Protein AF-A0A1F9I768-F1 (afdb_monomer)

Sequence (169 aa):
MQLKDTYQEKLETQLKEWNAKIGELRSRAERVATGARVKYQEEVEALRFRYEGAQRKLQELKQAGEGVWEDLRSGIEGAWDELRQAVDNVVSRFKRDEGREEEIRLVAYRIWEEEGCPHGRDLEHWRKAEAIWEEQHREKPRATRPEKPTPKAKGKRRSSGARPKRSRS

pLDDT: mean 70.01, std 20.02, range [26.16, 94.06]

Radius of gyration: 31.63 Å; Cα contacts (8 Å, |Δi|>4): 72; chains: 1; bounding box: 49×56×113 Å

Solvent-accessible surface area (backbone atoms only — not comparable to full-atom values): 10203 Å² total; per-residue (Å²): 111,72,76,55,56,59,50,51,53,51,52,53,52,50,48,54,51,49,53,51,49,51,52,48,52,50,59,51,30,72,72,48,60,75,84,54,22,56,59,44,48,56,53,47,50,55,50,50,53,40,49,53,55,37,56,48,51,52,51,52,57,68,73,46,54,80,94,50,43,68,68,51,45,56,63,41,55,51,42,50,48,56,39,48,54,48,54,50,51,54,53,54,48,49,56,56,52,54,53,47,53,50,53,34,49,54,43,16,50,51,53,36,58,76,68,68,64,69,84,91,47,67,72,59,35,44,52,51,15,50,52,51,51,50,61,69,72,66,76,78,90,90,85,88,83,88,87,85,90,85,81,93,83,84,86,84,91,88,79,98,77,89,84,90,89,90,72,85,134

Mean predicted aligned error: 15.62 Å

Secondary structure (DSSP, 8-state):
-HHHHHHHHHHHHHHHHHHHHHHHHHHHHTTS-HHHHHHHHHHHHHHHHHHHHHHHHHHHHHHS-HHHHHHHHHHHHHHHHHHHHHHHHHHHHHHHHHHHHHHHHHHHHHHHHHTT--TT-HHHHHHHHHHHHHHHT--------------------------------

Foldseek 3Di:
DVVLVVVLVVLVVVLVVLVVLLVVLLVVLVVDDPVSSVVSVVLSVVLVVLSVVLVVLSVVSVVDDPVCNVVSVVVNVVSVVVSVVSSVVSVVVVVVVVVVVVQLVVQLVVVCVVVPNDPPCSVVSSVVSVVVSCVVPDDDPDDDDDDDDDDDDDDDDDDPDDDDDDDDD

Structure (mmCIF, N/CA/C/O backbone):
data_AF-A0A1F9I768-F1
#
_entry.id   AF-A0A1F9I768-F1
#
loop_
_atom_site.group_PDB
_atom_site.id
_atom_site.type_symbol
_atom_site.label_atom_id
_atom_site.label_alt_id
_atom_site.label_comp_id
_atom_site.label_asym_id
_atom_site.label_entity_id
_atom_site.label_seq_id
_atom_site.pdbx_PDB_ins_code
_atom_site.Cartn_x
_atom_site.Cartn_y
_atom_site.Cartn_z
_atom_site.occupancy
_atom_site.B_iso_or_equiv
_atom_site.auth_seq_id
_atom_site.auth_comp_id
_atom_site.auth_asym_id
_atom_site.auth_atom_id
_atom_site.pdbx_PDB_model_num
ATOM 1 N N . MET A 1 1 ? -12.023 1.085 27.606 1.00 60.84 1 MET A N 1
ATOM 2 C CA . MET A 1 1 ? -11.558 2.431 27.191 1.00 60.84 1 MET A CA 1
ATOM 3 C C . MET A 1 1 ? -10.148 2.377 26.582 1.00 60.84 1 MET A C 1
ATOM 5 O O . MET A 1 1 ? -10.047 1.893 25.468 1.00 60.84 1 MET A O 1
ATOM 9 N N . GLN A 1 2 ? -9.057 2.730 27.287 1.00 76.94 2 GLN A N 1
ATOM 10 C CA . GLN A 1 2 ? -7.714 2.989 26.697 1.00 76.94 2 GLN A CA 1
ATOM 11 C C . GLN A 1 2 ? -7.177 1.982 25.651 1.00 76.94 2 GLN A C 1
ATOM 13 O O . GLN A 1 2 ? -6.541 2.394 24.680 1.00 76.94 2 GLN A O 1
ATOM 18 N N . LEU A 1 3 ? -7.406 0.673 25.820 1.00 79.44 3 LEU A N 1
ATOM 19 C CA . LEU A 1 3 ? -6.939 -0.349 24.868 1.00 79.44 3 LEU A CA 1
ATOM 20 C C . LEU A 1 3 ? -7.605 -0.219 23.482 1.00 79.44 3 LEU A C 1
ATOM 22 O O . LEU A 1 3 ? -7.010 -0.576 22.467 1.00 79.44 3 LEU A O 1
ATOM 26 N N . LYS A 1 4 ? -8.834 0.309 23.445 1.00 81.12 4 LYS A N 1
ATOM 27 C CA . LYS A 1 4 ? -9.585 0.587 22.222 1.00 81.12 4 LYS A CA 1
ATOM 28 C C . LYS A 1 4 ? -9.054 1.842 21.527 1.00 81.12 4 LYS A C 1
ATOM 30 O O . LYS A 1 4 ? -8.715 1.782 20.348 1.00 81.12 4 LYS A O 1
ATOM 35 N N . ASP A 1 5 ? -8.933 2.948 22.256 1.00 83.88 5 ASP A N 1
ATOM 36 C CA . ASP A 1 5 ? -8.471 4.228 21.706 1.00 83.88 5 ASP A CA 1
ATOM 37 C C . ASP A 1 5 ? -7.050 4.116 21.126 1.00 83.88 5 ASP A C 1
ATOM 39 O O . ASP A 1 5 ? -6.827 4.431 19.959 1.00 83.88 5 ASP A O 1
ATOM 43 N N . THR A 1 6 ? -6.113 3.526 21.879 1.00 86.81 6 THR A N 1
ATOM 44 C CA . THR A 1 6 ? -4.722 3.316 21.421 1.00 86.81 6 THR A CA 1
ATOM 45 C C . THR A 1 6 ? -4.617 2.438 20.169 1.00 86.81 6 THR A C 1
ATOM 47 O O . THR A 1 6 ? -3.750 2.654 19.317 1.00 86.81 6 THR A O 1
ATOM 50 N N . TYR A 1 7 ? -5.507 1.455 20.018 1.00 85.69 7 TYR A N 1
ATOM 51 C CA . TYR A 1 7 ? -5.581 0.636 18.812 1.00 85.69 7 TYR A CA 1
ATOM 52 C C . TYR A 1 7 ? -6.153 1.433 17.629 1.00 85.69 7 TYR A C 1
ATOM 54 O O . TYR A 1 7 ? -5.593 1.376 16.535 1.00 85.69 7 TYR A O 1
ATOM 62 N N . GLN A 1 8 ? -7.194 2.248 17.840 1.00 86.88 8 GLN A N 1
ATOM 63 C CA . GLN A 1 8 ? -7.743 3.137 16.807 1.00 86.88 8 GLN A CA 1
ATOM 64 C C . GLN A 1 8 ? -6.716 4.155 16.297 1.00 86.88 8 GLN A C 1
ATOM 66 O O . GLN A 1 8 ? -6.526 4.254 15.085 1.00 86.88 8 GLN A O 1
ATOM 71 N N . GLU A 1 9 ? -6.005 4.846 17.192 1.00 89.69 9 GLU A N 1
ATOM 72 C CA . GLU A 1 9 ? -4.963 5.814 16.819 1.00 89.69 9 GLU A CA 1
ATOM 73 C C . GLU A 1 9 ? -3.850 5.168 15.981 1.00 89.69 9 GLU A C 1
ATOM 75 O O . GLU A 1 9 ? -3.371 5.748 14.999 1.00 89.69 9 GLU A O 1
ATOM 80 N N . LYS A 1 10 ? -3.466 3.930 16.321 1.00 89.25 10 LYS A N 1
ATOM 81 C CA . LYS A 1 10 ? -2.483 3.156 15.556 1.00 89.25 10 LYS A CA 1
ATOM 82 C C . LYS A 1 10 ? -2.986 2.835 14.146 1.00 89.25 10 LYS A C 1
ATOM 84 O O . LYS A 1 10 ? -2.236 3.025 13.187 1.00 89.25 10 LYS A O 1
ATOM 89 N N . LEU A 1 11 ? -4.235 2.386 14.005 1.00 87.69 11 LEU A N 1
ATOM 90 C CA . LEU A 1 11 ? -4.836 2.104 12.697 1.00 87.69 11 LEU A CA 1
ATOM 91 C C . LEU A 1 11 ? -4.991 3.379 11.850 1.00 87.69 11 LEU A C 1
ATOM 93 O O . LEU A 1 11 ? -4.698 3.348 10.657 1.00 87.69 11 LEU A O 1
ATOM 97 N N . GLU A 1 12 ? -5.381 4.508 12.451 1.00 88.88 12 GLU A N 1
ATOM 98 C CA . GLU A 1 12 ? -5.443 5.815 11.774 1.00 88.88 12 GLU A CA 1
ATOM 99 C C . GLU A 1 12 ? -4.079 6.287 11.285 1.00 88.88 12 GLU A C 1
ATOM 101 O O . GLU A 1 12 ? -3.957 6.813 10.177 1.00 88.88 12 GLU A O 1
ATOM 106 N N . THR A 1 13 ? -3.043 6.089 12.098 1.00 94.06 13 THR A N 1
ATOM 107 C CA . THR A 1 13 ? -1.667 6.442 11.740 1.00 94.06 13 THR A CA 1
ATOM 108 C C . THR A 1 13 ? -1.172 5.586 10.572 1.00 94.06 13 THR A C 1
ATOM 110 O O . THR A 1 13 ? -0.612 6.122 9.617 1.00 94.06 13 THR A O 1
ATOM 113 N N . GLN A 1 14 ? -1.452 4.277 10.585 1.00 88.00 14 GLN A N 1
ATOM 114 C CA . GLN A 1 14 ? -1.121 3.382 9.471 1.00 88.00 14 GLN A CA 1
ATOM 115 C C . GLN A 1 14 ? -1.899 3.713 8.193 1.00 88.00 14 GLN A C 1
ATOM 117 O O . GLN A 1 14 ? -1.306 3.731 7.119 1.00 88.00 14 GLN A O 1
ATOM 122 N N . LEU A 1 15 ? -3.189 4.054 8.291 1.00 88.56 15 LEU A N 1
ATOM 123 C CA . LEU A 1 15 ? -3.967 4.525 7.142 1.00 88.56 15 LEU A CA 1
ATOM 124 C C . LEU A 1 15 ? -3.363 5.808 6.547 1.00 88.56 15 LEU A C 1
ATOM 126 O O . LEU A 1 15 ? -3.168 5.877 5.336 1.00 88.56 15 LEU A O 1
ATOM 130 N N . LYS A 1 16 ? -2.981 6.795 7.370 1.00 90.25 16 LYS A N 1
ATOM 131 C CA . LYS A 1 16 ? -2.294 8.010 6.887 1.00 90.25 16 LYS A CA 1
ATOM 132 C C . LYS A 1 16 ? -0.985 7.682 6.157 1.00 90.25 16 LYS A C 1
ATOM 134 O O . LYS A 1 16 ? -0.739 8.237 5.086 1.00 90.25 16 LYS A O 1
ATOM 139 N N . GLU A 1 17 ? -0.180 6.761 6.689 1.00 89.88 17 GLU A N 1
ATOM 140 C CA . GLU A 1 17 ? 1.058 6.301 6.044 1.00 89.88 17 GLU A CA 1
ATOM 141 C C . GLU A 1 17 ? 0.786 5.587 4.708 1.00 89.88 17 GLU A C 1
ATOM 143 O O . GLU A 1 17 ? 1.453 5.855 3.707 1.00 89.88 17 GLU A O 1
ATOM 148 N N . TRP A 1 18 ? -0.215 4.705 4.654 1.00 89.44 18 TRP A N 1
ATOM 149 C CA . TRP A 1 18 ? -0.587 3.999 3.427 1.00 89.44 18 TRP A CA 1
ATOM 150 C C . TRP A 1 18 ? -1.182 4.928 2.372 1.00 89.44 18 TRP A C 1
ATOM 152 O O . TRP A 1 18 ? -0.831 4.793 1.205 1.00 89.44 18 TRP A O 1
ATOM 162 N N . ASN A 1 19 ? -1.984 5.924 2.752 1.00 88.12 19 ASN A N 1
ATOM 163 C CA . ASN A 1 19 ? -2.457 6.956 1.830 1.00 88.12 19 ASN 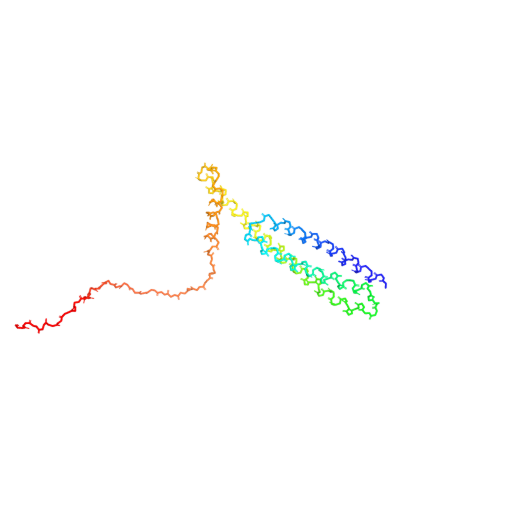A CA 1
ATOM 164 C C . ASN A 1 19 ? -1.284 7.751 1.220 1.00 88.12 19 ASN A C 1
ATOM 166 O O . ASN A 1 19 ? -1.260 7.987 0.012 1.00 88.12 19 ASN A O 1
ATOM 170 N N . ALA A 1 20 ? -0.266 8.094 2.021 1.00 92.94 20 ALA A N 1
ATOM 171 C CA . ALA A 1 20 ? 0.953 8.728 1.516 1.00 92.94 20 ALA A CA 1
ATOM 172 C C . ALA A 1 20 ? 1.729 7.811 0.548 1.00 92.94 20 ALA A C 1
ATOM 174 O O . ALA A 1 20 ? 2.128 8.259 -0.526 1.00 92.94 20 ALA A O 1
ATOM 175 N N . LYS A 1 21 ? 1.873 6.516 0.867 1.00 87.25 21 LYS A N 1
ATOM 176 C CA . LYS A 1 21 ? 2.504 5.515 -0.017 1.00 87.25 21 LYS A CA 1
ATOM 177 C C . LYS A 1 21 ? 1.727 5.293 -1.319 1.00 87.25 21 LYS A C 1
ATOM 179 O O . LYS A 1 21 ? 2.343 5.189 -2.372 1.00 87.25 21 LYS A O 1
ATOM 184 N N . ILE A 1 22 ? 0.394 5.273 -1.282 1.00 88.38 22 ILE A N 1
ATOM 185 C CA . ILE A 1 22 ? -0.459 5.193 -2.481 1.00 88.38 22 ILE A CA 1
ATOM 186 C C . ILE A 1 22 ? -0.282 6.454 -3.345 1.00 88.38 22 ILE A C 1
ATOM 188 O O . ILE A 1 22 ? -0.174 6.349 -4.566 1.00 88.38 22 ILE A O 1
ATOM 192 N N . GLY A 1 23 ? -0.176 7.637 -2.728 1.00 87.69 23 GLY A N 1
ATOM 193 C CA . GLY A 1 23 ? 0.152 8.888 -3.419 1.00 87.69 23 GLY A CA 1
ATOM 194 C C . GLY A 1 23 ? 1.548 8.888 -4.055 1.00 87.69 23 GLY A C 1
ATOM 195 O O . GLY A 1 23 ? 1.707 9.348 -5.189 1.00 87.69 23 GLY A O 1
ATOM 196 N N . GLU A 1 24 ? 2.550 8.325 -3.375 1.00 87.19 24 GLU A N 1
ATOM 197 C CA . GLU A 1 24 ? 3.892 8.135 -3.936 1.00 87.19 24 GLU A CA 1
ATOM 198 C C . GLU A 1 24 ? 3.864 7.160 -5.123 1.00 87.19 24 GLU A C 1
ATOM 200 O O . GLU A 1 24 ? 4.343 7.508 -6.200 1.00 87.19 24 GLU A O 1
ATOM 205 N N . LEU A 1 25 ? 3.255 5.979 -4.962 1.00 86.62 25 LEU A N 1
ATOM 206 C CA . LEU A 1 25 ? 3.112 4.975 -6.022 1.00 86.62 25 LEU A CA 1
ATOM 207 C C . LEU A 1 25 ? 2.411 5.552 -7.253 1.00 86.62 25 LEU A C 1
ATOM 209 O O . LEU A 1 25 ? 2.891 5.356 -8.366 1.00 86.62 25 LEU A O 1
ATOM 213 N N . ARG A 1 26 ? 1.338 6.330 -7.062 1.00 84.69 26 ARG A N 1
ATOM 214 C CA . ARG A 1 26 ? 0.682 7.076 -8.142 1.00 84.69 26 ARG A CA 1
ATOM 215 C C . ARG A 1 26 ? 1.661 8.021 -8.840 1.00 84.69 26 ARG A C 1
ATOM 217 O O . ARG A 1 26 ? 1.776 7.977 -10.057 1.00 84.69 26 ARG A O 1
ATOM 224 N N . SER A 1 27 ? 2.393 8.831 -8.078 1.00 87.75 27 SER A N 1
ATOM 225 C CA . SER A 1 27 ? 3.350 9.805 -8.623 1.00 87.75 27 SER A CA 1
ATOM 226 C C . SER A 1 27 ? 4.495 9.132 -9.391 1.00 87.75 27 SER A C 1
ATOM 228 O O . SER A 1 27 ? 4.938 9.643 -10.418 1.00 87.75 27 SER A O 1
ATOM 230 N N . ARG A 1 28 ? 4.966 7.965 -8.930 1.00 80.25 28 ARG A N 1
ATOM 231 C CA . ARG A 1 28 ? 5.961 7.149 -9.643 1.00 80.25 28 ARG A CA 1
ATOM 232 C C . ARG A 1 28 ? 5.365 6.493 -10.895 1.00 80.25 28 ARG A C 1
ATOM 234 O O . ARG A 1 28 ? 6.016 6.495 -11.936 1.00 80.25 28 ARG A O 1
ATOM 241 N N . ALA A 1 29 ? 4.118 6.023 -10.841 1.00 81.75 29 ALA A N 1
ATOM 242 C CA . ALA A 1 29 ? 3.395 5.468 -11.987 1.00 81.75 29 ALA A CA 1
ATOM 243 C C . ALA A 1 29 ? 3.185 6.483 -13.129 1.00 81.75 29 ALA A C 1
ATOM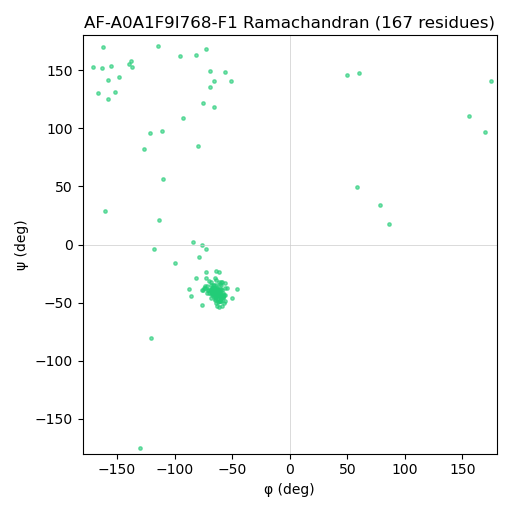 245 O O . ALA A 1 29 ? 3.048 6.090 -14.284 1.00 81.75 29 ALA A O 1
ATOM 246 N N . GLU A 1 30 ? 3.202 7.789 -12.849 1.00 76.88 30 GLU A N 1
ATOM 247 C CA . GLU A 1 30 ? 3.172 8.827 -13.891 1.00 76.88 30 GLU A CA 1
ATOM 248 C C . GLU A 1 30 ? 4.532 9.075 -14.567 1.00 76.88 30 GLU A C 1
ATOM 250 O O . GLU A 1 30 ? 4.575 9.749 -15.596 1.00 76.88 30 GLU A O 1
ATOM 255 N N . ARG A 1 31 ? 5.627 8.524 -14.023 1.00 74.19 31 ARG A N 1
ATOM 256 C CA . ARG A 1 31 ? 6.999 8.672 -14.545 1.00 74.19 31 ARG A CA 1
ATOM 257 C C . ARG A 1 31 ? 7.485 7.478 -15.374 1.00 74.19 31 ARG A C 1
ATOM 259 O O . ARG A 1 31 ? 8.472 7.630 -16.086 1.00 74.19 31 ARG A O 1
ATOM 266 N N . VAL A 1 32 ? 6.816 6.326 -15.293 1.00 73.62 32 VAL A N 1
ATOM 267 C CA . VAL A 1 32 ? 7.125 5.137 -16.113 1.00 73.62 32 VAL A CA 1
ATOM 268 C C . VAL A 1 32 ? 6.507 5.237 -17.511 1.00 73.62 32 VAL A C 1
ATOM 270 O O . VAL A 1 32 ? 5.589 6.027 -17.755 1.00 73.62 32 VAL A O 1
ATOM 273 N N . ALA A 1 33 ? 6.989 4.411 -18.443 1.00 63.44 33 ALA A N 1
ATOM 274 C CA . ALA A 1 33 ? 6.502 4.384 -19.822 1.00 63.44 33 ALA A CA 1
ATOM 275 C C . ALA A 1 33 ? 4.978 4.143 -19.912 1.00 63.44 33 ALA A C 1
ATOM 277 O O . ALA A 1 33 ? 4.384 3.422 -19.107 1.00 63.44 33 ALA A O 1
ATOM 278 N N . THR A 1 34 ? 4.325 4.707 -20.935 1.00 64.56 34 THR A N 1
ATOM 279 C CA . THR A 1 34 ? 2.852 4.735 -21.069 1.00 64.56 34 THR A CA 1
ATOM 280 C C . THR A 1 34 ? 2.177 3.360 -21.024 1.00 64.56 34 THR A C 1
ATOM 282 O O . THR A 1 34 ? 1.082 3.249 -20.477 1.00 64.56 34 THR A O 1
ATOM 285 N N . GLY A 1 35 ? 2.824 2.304 -21.532 1.00 64.31 35 GLY A N 1
ATOM 286 C CA . GLY A 1 35 ? 2.310 0.928 -21.458 1.00 64.31 35 GLY A CA 1
ATOM 287 C C . GLY A 1 35 ? 2.377 0.288 -20.061 1.00 64.31 35 GLY A C 1
ATOM 288 O O . GLY A 1 35 ? 1.599 -0.620 -19.766 1.00 64.31 35 GLY A O 1
ATOM 289 N N . ALA A 1 36 ? 3.275 0.763 -19.194 1.00 71.38 36 ALA A N 1
ATOM 290 C CA . ALA A 1 36 ? 3.356 0.363 -17.789 1.00 71.38 36 ALA A CA 1
ATOM 291 C C . ALA A 1 36 ? 2.436 1.227 -16.908 1.00 71.38 36 ALA A C 1
ATOM 293 O O . ALA A 1 36 ? 1.757 0.700 -16.027 1.00 71.38 36 ALA A O 1
ATOM 294 N N . ARG A 1 37 ? 2.342 2.535 -17.201 1.00 73.88 37 ARG A N 1
ATOM 295 C CA . ARG A 1 37 ? 1.511 3.513 -16.475 1.00 73.88 37 ARG A CA 1
ATOM 296 C C . ARG A 1 37 ? 0.068 3.049 -16.281 1.00 73.88 37 ARG A C 1
ATOM 298 O O . ARG A 1 37 ? -0.417 3.124 -15.159 1.00 73.88 37 ARG A O 1
ATOM 305 N N . VAL A 1 38 ? -0.585 2.522 -17.323 1.00 81.81 38 VAL A N 1
ATOM 306 C CA . VAL A 1 38 ? -1.979 2.036 -17.234 1.00 81.81 38 VAL A CA 1
ATOM 307 C C . VAL A 1 38 ? -2.120 0.923 -16.188 1.00 81.81 38 VAL A C 1
ATOM 309 O O . VAL A 1 38 ? -2.952 1.032 -15.294 1.00 81.81 38 VAL A O 1
ATOM 312 N N . LYS A 1 39 ? -1.240 -0.087 -16.219 1.00 80.62 39 LYS A N 1
ATOM 313 C CA . LYS A 1 39 ? -1.268 -1.211 -15.265 1.00 80.62 39 LYS A CA 1
ATOM 314 C C . LYS A 1 39 ? -1.060 -0.745 -13.824 1.00 80.62 39 LYS A C 1
ATOM 316 O O . LYS A 1 39 ? -1.717 -1.230 -12.909 1.00 80.62 39 LYS A O 1
ATOM 321 N N . TYR A 1 40 ? -0.150 0.207 -13.613 1.00 82.94 40 TYR A N 1
ATOM 322 C CA . TYR A 1 40 ? 0.075 0.773 -12.284 1.00 82.94 40 TYR A CA 1
ATOM 323 C C . TYR A 1 40 ? -1.060 1.692 -11.825 1.00 82.94 40 TYR A C 1
ATOM 325 O O . TYR A 1 40 ? -1.304 1.766 -10.624 1.00 82.94 40 TYR A O 1
ATOM 333 N N . GLN A 1 41 ? -1.776 2.358 -12.735 1.00 83.56 41 GLN A N 1
ATOM 334 C CA . GLN A 1 41 ? -2.990 3.105 -12.397 1.00 83.56 41 GLN A CA 1
ATOM 335 C C . GLN A 1 41 ? -4.093 2.161 -11.898 1.00 83.56 41 GLN A C 1
ATOM 337 O O . GLN A 1 41 ? -4.626 2.405 -10.819 1.00 83.56 41 GLN A O 1
ATOM 342 N N . GLU A 1 42 ? -4.345 1.045 -12.591 1.00 88.25 42 GLU A N 1
ATOM 343 C CA 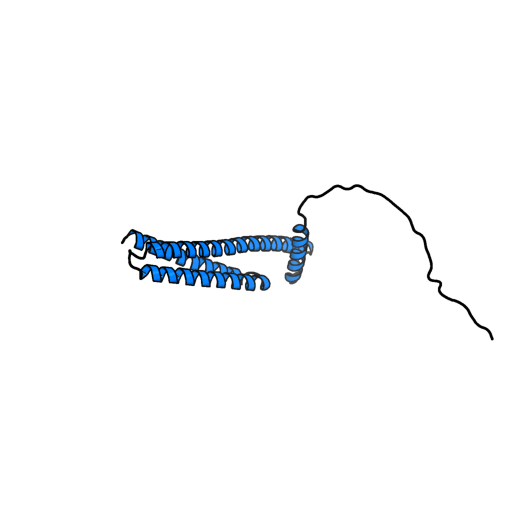. GLU A 1 42 ? -5.309 0.018 -12.157 1.00 88.25 42 GLU A CA 1
ATOM 344 C C . GLU A 1 42 ? -4.965 -0.548 -10.763 1.00 88.25 42 GLU A C 1
ATOM 346 O O . GLU A 1 42 ? -5.824 -0.613 -9.881 1.00 88.25 42 GLU A O 1
ATOM 351 N N . GLU A 1 43 ? -3.693 -0.893 -10.521 1.00 88.50 43 GLU A N 1
ATOM 352 C CA . GLU A 1 43 ? -3.231 -1.384 -9.212 1.00 88.50 43 GLU A CA 1
ATOM 353 C C . GLU A 1 43 ? -3.372 -0.302 -8.116 1.00 88.50 43 GLU A C 1
ATOM 355 O O . GLU A 1 43 ? -3.797 -0.600 -7.000 1.00 88.50 43 GLU A O 1
ATOM 360 N N . VAL A 1 44 ? -3.075 0.970 -8.417 1.00 89.75 44 VAL A N 1
ATOM 361 C CA . VAL A 1 44 ? -3.240 2.108 -7.487 1.00 89.75 44 VAL A CA 1
ATOM 362 C C . VAL A 1 44 ? -4.714 2.378 -7.161 1.00 89.75 44 VAL A C 1
ATOM 364 O O . VAL A 1 44 ? -5.035 2.687 -6.011 1.00 89.75 44 VAL A O 1
ATOM 367 N N . GLU A 1 45 ? -5.628 2.232 -8.121 1.00 90.12 45 GLU A N 1
ATOM 368 C CA . GLU A 1 45 ? -7.070 2.332 -7.869 1.00 90.12 45 GLU A CA 1
ATOM 369 C C . GLU A 1 45 ? -7.581 1.158 -7.021 1.00 90.12 45 GLU A C 1
ATOM 371 O O . GLU A 1 45 ? -8.340 1.372 -6.072 1.00 90.12 45 GLU A O 1
ATOM 376 N N . ALA A 1 46 ? -7.084 -0.062 -7.255 1.00 90.12 46 ALA A N 1
ATOM 377 C CA . ALA A 1 46 ? -7.375 -1.216 -6.405 1.00 90.12 46 ALA A CA 1
ATOM 378 C C . ALA A 1 46 ? -6.863 -1.028 -4.960 1.00 90.12 46 ALA A C 1
ATOM 380 O O . ALA A 1 46 ? -7.567 -1.377 -4.006 1.00 90.12 46 ALA A O 1
ATOM 381 N N . LEU A 1 47 ? -5.678 -0.427 -4.772 1.00 90.81 47 LEU A N 1
ATOM 382 C CA . LEU A 1 47 ? -5.179 -0.025 -3.450 1.00 90.81 47 LEU A CA 1
ATOM 383 C C . LEU A 1 47 ? -6.088 1.016 -2.790 1.00 90.81 47 LEU A C 1
ATOM 385 O O . LEU A 1 47 ? -6.399 0.889 -1.605 1.00 90.81 47 LEU A O 1
ATOM 389 N N . ARG A 1 48 ? -6.540 2.023 -3.547 1.00 89.94 48 ARG A N 1
ATOM 390 C CA . ARG A 1 48 ? -7.437 3.075 -3.049 1.00 89.94 48 ARG A CA 1
ATOM 391 C C . ARG A 1 48 ? -8.777 2.500 -2.580 1.00 89.94 48 ARG A C 1
ATOM 393 O O . ARG A 1 48 ? -9.228 2.847 -1.492 1.00 89.94 48 ARG A O 1
ATOM 400 N N . PHE A 1 49 ? -9.357 1.564 -3.330 1.00 90.12 49 PHE A N 1
ATOM 401 C CA . PHE A 1 49 ? -10.597 0.888 -2.940 1.00 90.12 49 PHE A CA 1
ATOM 402 C C . PHE A 1 49 ? -10.440 0.081 -1.637 1.00 90.12 49 PHE A C 1
ATOM 404 O O . PHE A 1 49 ? -11.283 0.170 -0.742 1.00 90.12 49 PHE A O 1
ATOM 411 N N . ARG A 1 50 ? -9.330 -0.659 -1.479 1.00 87.19 50 ARG A N 1
ATOM 412 C CA . ARG A 1 50 ? -9.024 -1.383 -0.227 1.00 87.19 50 ARG A CA 1
ATOM 413 C C . ARG A 1 50 ? -8.788 -0.429 0.946 1.00 87.19 50 ARG A C 1
ATOM 415 O O . ARG A 1 50 ? -9.259 -0.699 2.048 1.00 87.19 50 ARG A O 1
ATOM 422 N N . TYR A 1 51 ? -8.126 0.704 0.706 1.00 89.19 51 TYR A N 1
ATOM 423 C CA . TYR A 1 51 ? -7.960 1.777 1.687 1.00 89.19 51 TYR A CA 1
ATOM 424 C C . TYR A 1 51 ? -9.311 2.350 2.152 1.00 89.19 51 TYR A C 1
ATOM 426 O O . TYR A 1 51 ? -9.532 2.494 3.353 1.00 89.19 51 TYR A O 1
ATOM 434 N N . GLU A 1 52 ? -10.242 2.624 1.235 1.00 90.62 52 GLU A N 1
ATOM 435 C CA . GLU A 1 52 ? -11.581 3.130 1.574 1.00 90.62 52 GLU A CA 1
ATOM 436 C C . GLU A 1 52 ? -12.408 2.090 2.352 1.00 90.62 52 GLU A C 1
ATOM 438 O O . GLU A 1 52 ? -13.066 2.437 3.336 1.00 90.62 52 GLU A O 1
ATOM 443 N N . GLY A 1 53 ? -12.308 0.806 1.986 1.00 88.62 53 GLY A N 1
ATOM 444 C CA . GLY A 1 53 ? -12.906 -0.303 2.736 1.00 88.62 53 GLY A CA 1
ATOM 445 C C . GLY A 1 53 ? -12.359 -0.430 4.163 1.00 88.62 53 GLY A C 1
ATOM 446 O O . GLY A 1 53 ? -13.134 -0.569 5.112 1.00 88.62 53 GLY A O 1
ATOM 447 N N . ALA A 1 54 ? -11.040 -0.310 4.336 1.00 88.38 54 ALA A N 1
ATOM 448 C CA . ALA A 1 54 ? -10.402 -0.271 5.649 1.00 88.38 54 ALA A CA 1
ATOM 449 C C . ALA A 1 54 ? -10.885 0.947 6.462 1.00 88.38 54 ALA A C 1
ATOM 451 O O . ALA A 1 54 ? -11.435 0.790 7.553 1.00 88.38 54 ALA A O 1
ATOM 452 N N . GLN A 1 55 ? -10.790 2.160 5.905 1.00 88.00 55 GLN A N 1
ATOM 453 C CA . GLN A 1 55 ? -11.224 3.398 6.565 1.00 88.00 55 GLN A CA 1
ATOM 454 C C . GLN A 1 55 ? -12.692 3.339 7.028 1.00 88.00 55 GLN A C 1
ATOM 456 O O . GLN A 1 55 ? -13.012 3.827 8.114 1.00 88.00 55 GLN A O 1
ATOM 461 N N . ARG A 1 56 ? -13.577 2.700 6.250 1.00 90.50 56 ARG A N 1
ATOM 462 C CA . ARG A 1 56 ? -14.973 2.464 6.640 1.00 90.50 56 ARG A CA 1
ATOM 463 C C . ARG A 1 56 ? -15.085 1.577 7.884 1.00 90.50 56 ARG A C 1
ATOM 465 O O . ARG A 1 56 ? -15.730 1.993 8.845 1.00 90.50 56 ARG A O 1
ATOM 472 N N . LYS A 1 57 ? -14.403 0.424 7.930 1.00 87.38 57 LYS A N 1
ATOM 473 C CA . LYS A 1 57 ? -14.438 -0.446 9.123 1.00 87.38 57 LYS A CA 1
ATOM 474 C C . LYS A 1 57 ? -13.883 0.245 10.374 1.00 87.38 57 LYS A C 1
ATOM 476 O O . LYS A 1 57 ? -14.378 0.008 11.473 1.00 87.38 57 LYS A O 1
ATOM 481 N N . LEU A 1 58 ? -12.908 1.146 10.230 1.00 86.75 58 LEU A N 1
ATOM 482 C CA . LEU A 1 58 ? -12.435 1.974 11.346 1.00 86.75 58 LEU A CA 1
ATOM 483 C C . LEU A 1 58 ? -13.509 2.953 11.854 1.00 86.75 58 LEU A C 1
ATOM 485 O O . LEU A 1 58 ? -13.619 3.158 13.062 1.00 86.75 58 LEU A O 1
ATOM 489 N N . GLN A 1 59 ? -14.311 3.555 10.969 1.00 88.00 59 GLN A N 1
ATOM 490 C CA . GLN A 1 59 ? -15.447 4.384 11.394 1.00 88.00 59 GLN A CA 1
ATOM 491 C C . GLN A 1 59 ? -16.503 3.553 12.132 1.00 88.00 59 GLN A C 1
ATOM 493 O O . GLN A 1 59 ? -16.996 3.991 13.171 1.00 88.00 59 GLN A O 1
ATOM 498 N N . GLU A 1 60 ? -16.791 2.339 11.658 1.00 87.12 60 GLU A N 1
ATOM 499 C CA . GLU A 1 60 ? -17.680 1.398 12.351 1.00 87.12 60 GLU A CA 1
ATOM 500 C C . GLU A 1 60 ? -17.120 1.036 13.744 1.00 87.12 60 GLU A C 1
ATOM 502 O O . GLU A 1 60 ? -17.854 1.070 14.728 1.00 87.12 60 GLU A O 1
ATOM 507 N N . LEU A 1 61 ? -15.801 0.841 13.880 1.00 85.06 61 LEU A N 1
ATOM 508 C CA . LEU A 1 61 ? -15.125 0.601 15.166 1.00 85.06 61 LEU A CA 1
ATOM 509 C C . LEU A 1 61 ? -15.214 1.790 16.138 1.00 85.06 61 LEU A C 1
ATOM 511 O O . LEU A 1 61 ? -15.282 1.606 17.359 1.00 85.06 61 LEU A O 1
ATOM 515 N N . LYS A 1 62 ? -15.191 3.020 15.613 1.00 83.50 62 LYS A N 1
ATOM 516 C CA . LYS A 1 62 ? -15.387 4.245 16.403 1.00 83.50 62 LYS A CA 1
ATOM 517 C C . LYS A 1 62 ? -16.810 4.352 16.942 1.00 83.50 62 LYS A C 1
ATOM 519 O O . LYS A 1 62 ? -16.970 4.744 18.093 1.00 83.50 62 LYS A O 1
ATOM 524 N N . GLN A 1 63 ? -17.808 3.943 16.162 1.00 85.88 63 GLN A N 1
ATOM 525 C CA . GLN A 1 63 ? -19.221 3.973 16.557 1.00 85.88 63 GLN A CA 1
ATOM 526 C C . GLN A 1 63 ? -19.642 2.773 17.428 1.00 85.88 63 GLN A C 1
ATOM 528 O O . GLN A 1 63 ? -20.531 2.908 18.264 1.00 85.88 63 GLN A O 1
ATOM 533 N N . ALA A 1 64 ? -18.999 1.612 17.273 1.00 84.44 64 ALA A N 1
ATOM 534 C CA . ALA A 1 64 ? -19.286 0.406 18.049 1.00 84.44 64 ALA A CA 1
ATOM 535 C C . ALA A 1 64 ? -18.953 0.561 19.548 1.00 84.44 64 ALA A C 1
ATOM 537 O O . ALA A 1 64 ? -17.917 1.119 19.912 1.00 84.44 64 ALA A O 1
ATOM 538 N N . GLY A 1 65 ? -19.788 0.012 20.436 1.00 77.44 65 GLY A N 1
ATOM 539 C CA . GLY A 1 65 ? -19.491 -0.079 21.874 1.00 77.44 65 GLY A CA 1
ATOM 540 C C . GLY A 1 65 ? -18.420 -1.132 22.202 1.00 77.44 65 GLY A C 1
ATOM 541 O O . GLY A 1 65 ? -18.089 -1.964 21.359 1.00 77.44 65 GLY A O 1
ATOM 542 N N . GLU A 1 66 ? -17.896 -1.140 23.436 1.00 74.94 66 GLU A N 1
ATOM 543 C CA . GLU A 1 66 ? -16.882 -2.134 23.854 1.00 74.94 66 GLU A CA 1
ATOM 544 C C . GLU A 1 66 ? -17.381 -3.586 23.717 1.00 74.94 66 GLU A C 1
ATOM 546 O O . GLU A 1 66 ? -16.605 -4.453 23.341 1.00 74.94 66 GLU A O 1
ATOM 551 N N . GLY A 1 67 ? -18.683 -3.845 23.895 1.00 78.31 67 GLY A N 1
ATOM 552 C CA . GLY A 1 67 ? -19.276 -5.181 23.723 1.00 78.31 67 GLY A CA 1
ATOM 553 C C . GLY A 1 67 ? -19.407 -5.691 22.278 1.00 78.31 67 GLY A C 1
ATOM 554 O O . GLY A 1 67 ? -19.854 -6.812 22.090 1.00 78.31 67 GLY A O 1
ATOM 555 N N . VAL A 1 68 ? -19.056 -4.887 21.265 1.00 83.06 68 VAL A N 1
ATOM 556 C CA . VAL A 1 68 ? -19.014 -5.298 19.838 1.00 83.06 68 VAL A CA 1
ATOM 557 C C . VAL A 1 68 ? -17.583 -5.181 19.280 1.00 83.06 68 VAL A C 1
ATOM 559 O O . VAL A 1 68 ? -17.305 -5.536 18.139 1.00 83.06 68 VAL A O 1
ATOM 562 N N . TRP A 1 69 ? -16.644 -4.677 20.088 1.00 84.56 69 TRP A N 1
ATOM 563 C CA . TRP A 1 69 ? -15.265 -4.412 19.685 1.00 84.56 69 TRP A CA 1
ATOM 564 C C . TRP A 1 69 ? -14.512 -5.673 19.255 1.00 84.56 69 TRP A C 1
ATOM 566 O O . TRP A 1 69 ? -13.763 -5.616 18.283 1.00 84.56 69 TRP A O 1
ATOM 576 N N . GLU A 1 70 ? -14.684 -6.793 19.961 1.00 82.06 70 GLU A N 1
ATOM 577 C CA . GLU A 1 70 ? -13.905 -8.014 19.715 1.00 82.06 70 GLU A CA 1
ATOM 578 C C . GLU A 1 70 ? -14.252 -8.657 18.362 1.00 82.06 70 GLU A C 1
ATOM 580 O O . GLU A 1 70 ? -13.347 -8.923 17.566 1.00 82.06 70 GLU A O 1
ATOM 585 N N . ASP A 1 71 ? -15.543 -8.783 18.038 1.00 82.88 71 ASP A N 1
ATOM 586 C CA . ASP A 1 71 ? -16.013 -9.223 16.719 1.00 82.88 71 ASP A CA 1
ATOM 587 C C . ASP A 1 71 ? -15.545 -8.284 15.598 1.00 82.88 71 ASP A C 1
ATOM 589 O O . ASP A 1 71 ? -15.011 -8.725 14.573 1.00 82.88 71 ASP A O 1
ATOM 593 N N . LEU A 1 72 ? -15.695 -6.967 15.796 1.00 84.56 72 LEU A N 1
ATOM 594 C CA . LEU A 1 72 ? -15.320 -5.983 14.780 1.00 84.56 72 LEU A CA 1
ATOM 595 C C . LEU A 1 72 ? -13.805 -5.946 14.541 1.00 84.56 72 LEU A C 1
ATOM 597 O O . LEU A 1 72 ? -13.363 -5.757 13.405 1.00 84.56 72 LEU A O 1
ATOM 601 N N . ARG A 1 73 ? -13.005 -6.155 15.594 1.00 85.62 73 ARG A N 1
ATOM 602 C CA . ARG A 1 73 ? -11.541 -6.178 15.530 1.00 85.62 73 ARG A CA 1
ATOM 603 C C . ARG A 1 73 ? -11.036 -7.278 14.604 1.00 85.62 73 ARG A C 1
ATOM 605 O O . ARG A 1 73 ? -10.178 -6.993 13.777 1.00 85.62 73 ARG A O 1
ATOM 612 N N . SER A 1 74 ? -11.588 -8.490 14.681 1.00 86.31 74 SER A N 1
ATOM 613 C CA . SER A 1 74 ? -11.214 -9.585 13.770 1.00 86.31 74 SER A CA 1
ATOM 614 C C . SER A 1 74 ? -11.471 -9.210 12.302 1.00 86.31 74 SER A C 1
ATOM 616 O O . SER A 1 74 ? -10.595 -9.331 11.442 1.00 86.31 74 SER A O 1
ATOM 618 N N . GLY A 1 75 ? -12.641 -8.621 12.022 1.00 86.19 75 GLY A N 1
ATOM 619 C CA . GLY A 1 75 ? -12.984 -8.120 10.688 1.00 86.19 75 GLY A CA 1
ATOM 620 C C . GLY A 1 75 ? -12.098 -6.965 10.196 1.00 86.19 75 GLY A C 1
ATOM 621 O O . GLY A 1 75 ? -12.003 -6.745 8.985 1.00 86.19 75 GLY A O 1
ATOM 622 N N . ILE A 1 76 ? -11.461 -6.232 11.107 1.00 88.06 76 ILE A N 1
ATOM 623 C CA . ILE A 1 76 ? -10.522 -5.141 10.822 1.00 88.06 76 ILE A CA 1
ATOM 624 C C . ILE A 1 76 ? -9.111 -5.672 10.597 1.00 88.06 76 ILE A C 1
ATOM 626 O O . ILE A 1 76 ? -8.491 -5.285 9.612 1.00 88.06 76 ILE A O 1
ATOM 630 N N . GLU A 1 77 ? -8.624 -6.603 11.418 1.00 88.44 77 GLU A N 1
ATOM 631 C CA . GLU A 1 77 ? -7.294 -7.201 11.231 1.00 88.44 77 GLU A CA 1
ATOM 632 C C . GLU A 1 77 ? -7.193 -7.922 9.878 1.00 88.44 77 GLU A C 1
ATOM 634 O O . GLU A 1 77 ? -6.199 -7.731 9.180 1.00 88.44 77 GLU A O 1
ATOM 639 N N . GLY A 1 78 ? -8.257 -8.605 9.430 1.00 89.69 78 GLY A N 1
ATOM 640 C CA . GLY A 1 78 ? -8.335 -9.146 8.067 1.00 89.69 78 GLY A CA 1
ATOM 641 C C . GLY A 1 78 ? -8.199 -8.070 6.979 1.00 89.69 78 GLY A C 1
ATOM 642 O O . GLY A 1 78 ? -7.307 -8.149 6.140 1.00 89.69 78 GLY A O 1
ATOM 643 N N . ALA A 1 79 ? -9.013 -7.010 7.039 1.00 89.50 79 ALA A N 1
ATOM 644 C CA . ALA A 1 79 ? -8.980 -5.935 6.039 1.00 89.50 79 ALA A CA 1
ATOM 645 C C . ALA A 1 79 ? -7.644 -5.157 6.025 1.00 89.50 79 ALA A C 1
ATOM 647 O O . ALA A 1 79 ? -7.220 -4.669 4.975 1.00 89.50 79 ALA A O 1
ATOM 648 N N . TRP A 1 80 ? -6.966 -5.041 7.173 1.00 88.88 80 TRP A N 1
ATOM 649 C CA . TRP A 1 80 ? -5.649 -4.405 7.272 1.00 88.88 80 TRP A CA 1
ATOM 650 C C . TRP A 1 80 ? -4.547 -5.294 6.715 1.00 88.88 80 TRP A C 1
ATOM 652 O O . TRP A 1 80 ? -3.636 -4.776 6.072 1.00 88.88 80 TRP A O 1
ATOM 662 N N . ASP A 1 81 ? -4.623 -6.607 6.925 1.00 90.12 81 ASP A N 1
ATOM 663 C CA . ASP A 1 81 ? -3.669 -7.540 6.337 1.00 90.12 81 ASP A CA 1
ATOM 664 C C . ASP A 1 81 ? -3.838 -7.620 4.810 1.00 90.12 81 ASP A C 1
ATOM 666 O O . ASP A 1 81 ? -2.859 -7.484 4.078 1.00 90.12 81 ASP A O 1
ATOM 670 N N . GLU A 1 82 ? -5.077 -7.675 4.305 1.00 89.25 82 GLU A N 1
ATOM 671 C CA . GLU A 1 82 ? -5.381 -7.600 2.867 1.00 89.25 82 GLU A CA 1
ATOM 672 C C . GLU A 1 82 ? -4.861 -6.310 2.208 1.00 89.25 82 GLU A C 1
ATOM 674 O O . GLU A 1 82 ? -4.331 -6.348 1.091 1.00 89.25 82 GLU A O 1
ATOM 679 N N . LEU A 1 83 ? -5.004 -5.161 2.881 1.00 89.69 83 LEU A N 1
ATOM 680 C CA . LEU A 1 83 ? -4.482 -3.874 2.415 1.00 89.69 83 LEU A CA 1
ATOM 681 C C . LEU A 1 83 ? -2.948 -3.837 2.477 1.00 89.69 83 LEU A C 1
ATOM 683 O O . LEU A 1 83 ? -2.305 -3.394 1.524 1.00 89.69 83 LEU A O 1
ATOM 687 N N . ARG A 1 84 ? -2.346 -4.359 3.550 1.00 90.19 84 ARG A N 1
ATOM 688 C CA . ARG A 1 84 ? -0.891 -4.451 3.711 1.00 90.19 84 ARG A CA 1
ATOM 689 C C . ARG A 1 84 ? -0.255 -5.327 2.634 1.00 90.19 84 ARG A C 1
ATOM 691 O O . ARG A 1 84 ? 0.708 -4.891 2.007 1.00 90.19 84 ARG A O 1
ATOM 698 N N . GLN A 1 85 ? -0.804 -6.519 2.394 1.00 92.25 85 GLN A N 1
ATOM 699 C CA . GLN A 1 85 ? -0.365 -7.423 1.329 1.00 92.25 85 GLN A CA 1
ATOM 700 C C . GLN A 1 85 ? -0.502 -6.772 -0.053 1.00 92.25 85 GLN A C 1
ATOM 702 O O . GLN A 1 85 ? 0.376 -6.933 -0.898 1.00 92.25 85 GLN A O 1
ATOM 707 N N . ALA A 1 86 ? -1.572 -6.002 -0.283 1.00 90.94 86 ALA A N 1
ATOM 708 C CA . ALA A 1 86 ? -1.755 -5.270 -1.532 1.00 90.94 86 ALA A CA 1
ATOM 709 C C . ALA A 1 86 ? -0.650 -4.225 -1.744 1.00 90.94 86 ALA A C 1
ATOM 711 O O . ALA A 1 86 ? 0.009 -4.232 -2.785 1.00 90.94 86 ALA A O 1
ATOM 712 N N . VAL A 1 87 ? -0.420 -3.354 -0.752 1.00 88.44 87 VAL A N 1
ATOM 713 C CA . VAL A 1 87 ? 0.608 -2.302 -0.825 1.00 88.44 87 VAL A CA 1
ATOM 714 C C . VAL A 1 87 ? 1.994 -2.919 -1.008 1.00 88.44 87 VAL A C 1
ATOM 716 O O . VAL A 1 87 ? 2.746 -2.462 -1.865 1.00 88.44 87 VAL A O 1
ATOM 719 N N . ASP A 1 88 ? 2.328 -3.975 -0.260 1.00 90.00 88 ASP A N 1
ATOM 720 C CA . ASP A 1 88 ? 3.630 -4.640 -0.369 1.00 90.00 88 ASP A CA 1
ATOM 721 C C . ASP A 1 88 ? 3.848 -5.288 -1.745 1.00 90.00 88 ASP A C 1
ATOM 723 O O . ASP A 1 88 ? 4.910 -5.110 -2.340 1.00 90.00 88 ASP A O 1
ATOM 727 N N . ASN A 1 89 ? 2.832 -5.951 -2.308 1.00 89.88 89 ASN A N 1
ATOM 728 C CA . ASN A 1 89 ? 2.900 -6.542 -3.647 1.00 89.88 89 ASN A CA 1
ATOM 729 C C . ASN A 1 89 ? 3.125 -5.468 -4.728 1.00 89.88 89 ASN A C 1
ATOM 731 O O . ASN A 1 89 ? 4.030 -5.609 -5.551 1.00 89.88 89 ASN A O 1
ATOM 735 N N . VAL A 1 90 ? 2.376 -4.359 -4.691 1.00 88.88 90 VAL A N 1
ATOM 736 C CA . VAL A 1 90 ? 2.544 -3.258 -5.656 1.00 88.88 90 VAL A CA 1
ATOM 737 C C . VAL A 1 90 ? 3.919 -2.595 -5.508 1.00 88.88 90 VAL A C 1
ATOM 739 O O . VAL A 1 90 ? 4.600 -2.403 -6.512 1.00 88.88 90 VAL A O 1
ATOM 742 N N . VAL A 1 91 ? 4.392 -2.330 -4.282 1.00 87.81 91 VAL A N 1
ATOM 743 C CA . VAL A 1 91 ? 5.752 -1.805 -4.030 1.00 87.81 91 VAL A CA 1
ATOM 744 C C . VAL A 1 91 ? 6.833 -2.783 -4.507 1.00 87.81 91 VAL A C 1
ATOM 746 O O . VAL A 1 91 ? 7.816 -2.368 -5.120 1.00 87.81 91 VAL A O 1
ATOM 749 N N . SER A 1 92 ? 6.663 -4.082 -4.260 1.00 88.19 92 SER A N 1
ATOM 750 C CA . SER A 1 92 ? 7.607 -5.131 -4.664 1.00 88.19 92 SER A CA 1
ATOM 751 C C . SER A 1 92 ? 7.653 -5.331 -6.181 1.00 88.19 92 SER A C 1
ATOM 753 O O . SER A 1 92 ? 8.729 -5.572 -6.732 1.00 88.19 92 SER A O 1
ATOM 755 N N . ARG A 1 93 ? 6.517 -5.180 -6.875 1.00 82.06 93 ARG A N 1
ATOM 756 C CA . ARG A 1 93 ? 6.461 -5.095 -8.342 1.00 82.06 93 ARG A CA 1
ATOM 757 C C . ARG A 1 93 ? 7.163 -3.842 -8.844 1.00 82.06 93 ARG A C 1
ATOM 759 O O . ARG A 1 93 ? 8.009 -3.953 -9.720 1.00 82.06 93 ARG A O 1
ATOM 766 N N . PHE A 1 94 ? 6.874 -2.682 -8.252 1.00 82.25 94 PHE A N 1
ATOM 767 C CA . PHE A 1 94 ? 7.482 -1.415 -8.656 1.00 82.25 94 PHE A CA 1
ATOM 768 C C . PHE A 1 94 ? 9.013 -1.461 -8.554 1.00 82.25 94 PHE A C 1
ATOM 770 O O . PHE A 1 94 ? 9.694 -1.135 -9.515 1.00 82.25 94 PHE A O 1
ATOM 777 N N . LYS A 1 95 ? 9.564 -1.985 -7.450 1.00 80.81 95 LYS A N 1
ATOM 778 C CA . LYS A 1 95 ? 11.016 -2.196 -7.285 1.00 80.81 95 LYS A CA 1
ATOM 779 C C . LYS A 1 95 ? 11.631 -3.132 -8.333 1.00 80.81 95 LYS A C 1
ATOM 781 O O . LYS A 1 95 ? 12.798 -2.973 -8.678 1.00 80.81 95 LYS A O 1
ATOM 786 N N . ARG A 1 96 ? 10.879 -4.130 -8.810 1.00 76.62 96 ARG A N 1
ATOM 787 C CA . ARG A 1 96 ? 11.352 -5.095 -9.817 1.00 76.62 96 ARG A CA 1
ATOM 788 C C . ARG A 1 96 ? 11.382 -4.491 -11.222 1.00 76.62 96 ARG A C 1
ATOM 790 O O . ARG A 1 96 ? 12.313 -4.775 -11.969 1.00 76.62 96 ARG A O 1
ATOM 797 N N . ASP A 1 97 ? 10.390 -3.677 -11.564 1.00 72.00 97 ASP A N 1
ATOM 798 C CA . ASP A 1 97 ? 10.343 -2.965 -12.844 1.00 72.00 97 ASP A CA 1
ATOM 799 C C . ASP A 1 97 ? 11.314 -1.770 -12.860 1.00 72.00 97 ASP A C 1
ATOM 801 O O . ASP A 1 97 ? 12.015 -1.592 -13.849 1.00 72.00 97 ASP A O 1
ATOM 805 N N . GLU A 1 98 ? 11.455 -1.025 -11.755 1.00 67.00 98 GLU A N 1
ATOM 806 C CA . GLU A 1 98 ? 12.420 0.084 -11.607 1.00 67.00 98 GLU A CA 1
ATOM 807 C C . GLU A 1 98 ? 13.865 -0.407 -11.840 1.00 67.00 98 GLU A C 1
ATOM 809 O O . GLU A 1 98 ? 14.595 0.184 -12.633 1.00 67.00 98 GLU A O 1
ATOM 814 N N . GLY A 1 99 ? 14.243 -1.560 -11.265 1.00 64.69 99 GLY A N 1
ATOM 815 C CA . GLY A 1 99 ? 15.544 -2.192 -11.526 1.00 64.69 99 GLY A CA 1
ATOM 816 C C . GLY A 1 99 ? 15.735 -2.652 -12.978 1.00 64.69 99 GLY A C 1
ATOM 817 O O . GLY A 1 99 ? 16.810 -2.464 -13.542 1.00 64.69 99 GLY A O 1
ATOM 818 N N . ARG A 1 100 ? 14.683 -3.184 -13.621 1.00 62.41 100 ARG A N 1
ATOM 819 C CA . ARG A 1 100 ? 14.719 -3.561 -15.046 1.00 62.41 100 ARG A CA 1
ATOM 820 C C . ARG A 1 100 ? 14.910 -2.341 -15.947 1.00 62.41 100 ARG A C 1
ATOM 822 O O . ARG A 1 100 ? 15.704 -2.394 -16.882 1.00 62.41 100 ARG A O 1
ATOM 829 N N . GLU A 1 101 ? 14.179 -1.254 -15.697 1.00 59.84 101 GLU A N 1
ATOM 830 C CA . GLU A 1 101 ? 14.345 -0.012 -16.458 1.00 59.84 101 GLU A CA 1
ATOM 831 C C . GLU A 1 101 ? 15.769 0.538 -16.327 1.00 59.84 101 GLU A C 1
ATOM 833 O O . GLU A 1 101 ? 16.293 1.096 -17.288 1.00 59.84 101 GLU A O 1
ATOM 838 N N . GLU A 1 102 ? 16.412 0.375 -15.170 1.00 62.03 102 GLU A N 1
ATOM 839 C CA . GLU A 1 102 ? 17.787 0.824 -14.943 1.00 62.03 102 GLU A CA 1
ATOM 840 C C . GLU A 1 102 ? 18.817 -0.026 -15.710 1.00 62.03 102 GLU A C 1
ATOM 842 O O . GLU A 1 102 ? 19.726 0.525 -16.332 1.00 62.03 102 GLU A O 1
ATOM 847 N N . GLU A 1 103 ? 18.622 -1.346 -15.796 1.00 65.38 103 GLU A N 1
ATOM 848 C CA . GLU A 1 103 ? 19.410 -2.209 -16.689 1.00 65.38 103 GLU A CA 1
ATOM 849 C C . GLU A 1 103 ? 19.209 -1.848 -18.170 1.00 65.38 103 GLU A C 1
ATOM 851 O O . GLU A 1 103 ? 20.186 -1.727 -18.913 1.00 65.38 103 GLU A O 1
ATOM 856 N N . ILE A 1 104 ? 17.966 -1.599 -18.602 1.00 66.19 104 ILE A N 1
ATOM 857 C CA . ILE A 1 104 ? 17.664 -1.159 -19.975 1.00 66.19 104 ILE A CA 1
ATOM 858 C C . ILE A 1 104 ? 18.302 0.212 -20.260 1.00 66.19 104 ILE A C 1
ATOM 860 O O . ILE A 1 104 ? 18.862 0.399 -21.340 1.00 66.19 104 ILE A O 1
ATOM 864 N N . ARG A 1 105 ? 18.318 1.148 -19.295 1.00 68.69 105 ARG A N 1
ATOM 865 C CA . ARG A 1 105 ? 19.038 2.436 -19.404 1.00 68.69 105 ARG A CA 1
ATOM 866 C C . ARG A 1 105 ? 20.538 2.237 -19.605 1.00 68.69 105 ARG A C 1
ATOM 868 O O . ARG A 1 105 ? 21.108 2.874 -20.488 1.00 68.69 105 ARG A O 1
ATOM 875 N N . LEU A 1 106 ? 21.174 1.356 -18.830 1.00 69.25 106 LEU A N 1
ATOM 876 C CA . LEU A 1 106 ? 22.609 1.070 -18.954 1.00 69.25 106 LEU A CA 1
ATOM 877 C C . LEU A 1 106 ? 22.951 0.416 -20.301 1.00 69.25 106 LEU A C 1
ATOM 879 O O . LEU A 1 106 ? 23.945 0.783 -20.929 1.00 69.25 106 LEU A O 1
ATOM 883 N N . VAL A 1 107 ? 22.115 -0.508 -20.782 1.00 69.62 107 VAL A N 1
ATOM 884 C CA . VAL A 1 107 ? 22.286 -1.122 -22.108 1.00 69.62 107 VAL A CA 1
ATOM 885 C C . VAL A 1 107 ? 22.052 -0.092 -23.224 1.00 69.62 107 VAL A C 1
ATOM 887 O O . VAL A 1 107 ? 22.851 -0.030 -24.155 1.00 69.62 107 VAL A O 1
ATOM 890 N N . ALA A 1 108 ? 21.036 0.772 -23.118 1.00 67.56 108 ALA A N 1
ATOM 891 C CA . ALA A 1 108 ? 20.774 1.839 -24.091 1.00 67.56 108 ALA A CA 1
ATOM 892 C C . ALA A 1 108 ? 21.926 2.851 -24.162 1.00 67.56 108 ALA A C 1
ATOM 894 O O . ALA A 1 108 ? 22.361 3.205 -25.258 1.00 67.56 108 ALA A O 1
ATOM 895 N N . TYR A 1 109 ? 22.462 3.254 -23.007 1.00 64.81 109 TYR A N 1
ATOM 896 C CA . TYR A 1 109 ? 23.630 4.127 -22.912 1.00 64.81 109 TYR A CA 1
ATOM 897 C C . TYR A 1 109 ? 24.870 3.489 -23.559 1.00 64.81 109 TYR A C 1
ATOM 899 O O . TYR A 1 109 ? 25.572 4.142 -24.325 1.00 64.81 109 TYR A O 1
ATOM 907 N N . ARG A 1 110 ? 25.104 2.189 -23.332 1.00 70.56 110 ARG A N 1
ATOM 908 C CA . ARG A 1 110 ? 26.228 1.458 -23.935 1.00 70.56 110 ARG A CA 1
ATOM 909 C C . ARG A 1 110 ? 26.132 1.355 -25.463 1.00 70.56 110 ARG A C 1
ATOM 911 O O . ARG A 1 110 ? 27.139 1.519 -26.142 1.00 70.56 110 ARG A O 1
ATOM 918 N N . ILE A 1 111 ? 24.937 1.112 -26.007 1.00 69.75 111 ILE A N 1
ATOM 919 C CA . ILE A 1 111 ? 24.710 1.093 -27.466 1.00 69.75 111 ILE A CA 1
ATOM 920 C C . ILE A 1 111 ? 24.928 2.494 -28.057 1.00 69.75 111 ILE A C 1
ATOM 922 O O . ILE A 1 111 ? 25.505 2.629 -29.131 1.00 69.75 111 ILE A O 1
ATOM 926 N N . TRP A 1 112 ? 24.493 3.537 -27.346 1.00 70.69 112 TRP A N 1
ATOM 927 C CA . TRP A 1 112 ? 24.670 4.933 -27.752 1.00 70.69 112 TRP A CA 1
ATOM 928 C C . TRP A 1 112 ? 26.144 5.373 -27.758 1.00 70.69 112 TRP A C 1
ATOM 930 O O . TRP A 1 112 ? 26.558 6.118 -28.648 1.00 70.69 112 TRP A O 1
ATOM 940 N N . GLU A 1 113 ? 26.945 4.857 -26.821 1.00 69.81 113 GLU A N 1
ATOM 941 C CA . GLU A 1 113 ? 28.400 5.041 -26.786 1.00 69.81 113 GLU A CA 1
ATOM 942 C C . GLU A 1 113 ? 29.089 4.344 -27.981 1.00 69.81 113 GLU A C 1
ATOM 944 O O . GLU A 1 113 ? 29.910 4.970 -28.653 1.00 69.81 113 GLU A O 1
ATOM 949 N N . GLU A 1 114 ? 28.707 3.104 -28.329 1.00 66.25 114 GLU A N 1
ATOM 950 C CA . GLU A 1 114 ? 29.257 2.398 -29.506 1.00 66.25 114 GLU A CA 1
ATOM 951 C C . GLU A 1 114 ? 28.801 2.978 -30.863 1.00 66.25 114 GLU A C 1
ATOM 953 O O . GLU A 1 114 ? 29.575 2.949 -31.820 1.00 66.25 114 GLU A O 1
ATOM 958 N N . GLU A 1 115 ? 27.595 3.551 -30.976 1.00 61.28 115 GLU A N 1
ATOM 959 C CA . GLU A 1 115 ? 27.158 4.267 -32.193 1.00 61.28 115 GLU A CA 1
ATOM 960 C C . GLU A 1 115 ? 27.780 5.674 -32.342 1.00 61.28 115 GLU A C 1
ATOM 962 O O . GLU A 1 115 ? 27.530 6.351 -33.343 1.00 61.28 115 GLU A O 1
ATOM 967 N N . GLY A 1 116 ? 28.621 6.117 -31.398 1.00 63.22 116 GLY A N 1
ATOM 968 C CA . GLY A 1 116 ? 29.351 7.386 -31.491 1.00 63.22 116 GLY A CA 1
ATOM 969 C C . GLY A 1 116 ? 28.507 8.621 -31.158 1.00 63.22 116 GLY A C 1
ATOM 970 O O . GLY A 1 116 ? 28.713 9.687 -31.740 1.00 63.22 116 GLY A O 1
ATOM 971 N N . CYS A 1 117 ? 27.560 8.482 -30.227 1.00 45.59 117 CYS A N 1
ATOM 972 C CA . CYS A 1 117 ? 26.716 9.555 -29.692 1.00 45.59 117 CYS A CA 1
ATOM 973 C C . CYS A 1 117 ? 25.844 10.325 -30.721 1.00 45.59 117 CYS A C 1
ATOM 975 O O . CYS A 1 117 ? 25.818 11.564 -30.700 1.00 45.59 117 CYS A O 1
ATOM 977 N N . PRO A 1 118 ? 25.076 9.654 -31.607 1.00 56.00 118 PRO A N 1
ATOM 978 C CA . PRO A 1 118 ? 24.143 10.329 -32.508 1.00 56.00 118 PRO A CA 1
ATOM 979 C C . PRO A 1 118 ? 22.997 10.989 -31.720 1.00 56.00 118 PRO A C 1
ATOM 981 O O . PRO A 1 118 ? 22.206 10.321 -31.053 1.00 56.00 118 PRO A O 1
ATOM 984 N N . HIS A 1 119 ? 22.883 12.315 -31.810 1.00 45.97 119 HIS A N 1
ATOM 985 C CA . HIS A 1 119 ? 21.830 13.080 -31.132 1.00 45.97 119 HIS A CA 1
ATOM 986 C C . HIS A 1 119 ? 20.441 12.815 -31.750 1.00 45.97 119 HIS A C 1
ATOM 988 O O . HIS A 1 119 ? 20.291 12.852 -32.973 1.00 45.97 119 HIS A O 1
ATOM 994 N N . GLY A 1 120 ? 19.415 12.606 -30.915 1.00 58.94 120 GLY A N 1
ATOM 995 C CA . GLY A 1 120 ? 18.009 12.535 -31.344 1.00 58.94 120 GLY A CA 1
ATOM 996 C C . GLY A 1 120 ? 17.505 11.166 -31.824 1.00 58.94 120 GLY A C 1
ATOM 997 O O . GLY A 1 120 ? 16.480 11.108 -32.502 1.00 58.94 120 GLY A O 1
ATOM 998 N N . ARG A 1 121 ? 18.199 10.064 -31.501 1.00 59.91 121 ARG A N 1
ATOM 999 C CA . ARG A 1 121 ? 17.762 8.673 -31.783 1.00 59.91 121 ARG A CA 1
ATOM 1000 C C . ARG A 1 121 ? 17.457 7.858 -30.523 1.00 59.91 121 ARG A C 1
ATOM 1002 O O . ARG A 1 121 ? 17.459 6.628 -30.545 1.00 59.91 121 ARG A O 1
ATOM 1009 N N . ASP A 1 122 ? 17.195 8.533 -29.417 1.00 51.00 122 ASP A N 1
ATOM 1010 C CA . ASP A 1 122 ? 17.115 7.984 -28.059 1.00 51.00 122 ASP A CA 1
ATOM 1011 C C . ASP A 1 122 ? 16.092 6.830 -27.952 1.00 51.00 122 ASP A C 1
ATOM 1013 O O . ASP A 1 122 ? 16.355 5.796 -27.336 1.00 51.00 122 ASP A O 1
ATOM 1017 N N . LEU A 1 123 ? 14.964 6.949 -28.663 1.00 52.00 123 LEU A N 1
ATOM 1018 C CA . LEU A 1 123 ? 13.912 5.925 -28.758 1.00 52.00 123 LEU A CA 1
ATOM 1019 C C . LEU A 1 123 ? 14.330 4.658 -29.529 1.00 52.00 123 LEU A C 1
ATOM 1021 O O . LEU A 1 123 ? 13.850 3.567 -29.220 1.00 52.00 123 LEU A O 1
ATOM 1025 N N . GLU A 1 124 ? 15.206 4.772 -30.531 1.00 59.56 124 GLU 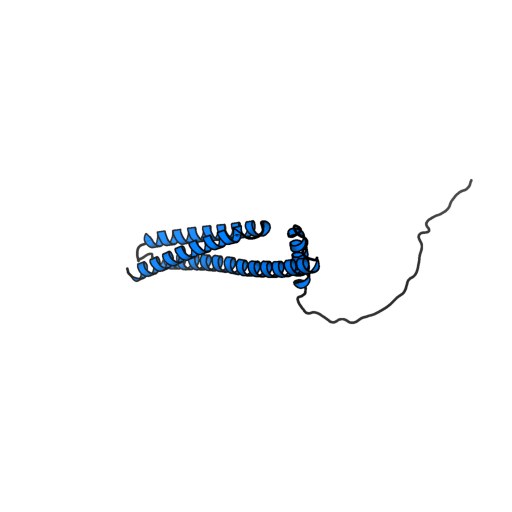A N 1
ATOM 1026 C CA . GLU A 1 124 ? 15.732 3.604 -31.254 1.00 59.56 124 GLU A CA 1
ATOM 1027 C C . GLU A 1 124 ? 16.749 2.842 -30.401 1.00 59.56 124 GLU A C 1
ATOM 1029 O O . GLU A 1 124 ? 16.759 1.612 -30.404 1.00 59.56 124 GLU A O 1
ATOM 1034 N N . HIS A 1 125 ? 17.562 3.566 -29.626 1.00 63.78 125 HIS A N 1
ATOM 1035 C CA . HIS A 1 125 ? 18.548 2.981 -28.718 1.00 63.78 125 HIS A CA 1
ATOM 1036 C C . HIS A 1 125 ? 17.863 2.274 -27.541 1.00 63.78 125 HIS A C 1
ATOM 1038 O O . HIS A 1 125 ? 18.250 1.157 -27.204 1.00 63.78 125 HIS A O 1
ATOM 1044 N N . TRP A 1 126 ? 16.777 2.849 -27.003 1.00 55.91 126 TRP A N 1
ATOM 1045 C CA . TRP A 1 126 ? 15.906 2.175 -26.032 1.00 55.91 126 TRP A CA 1
ATOM 1046 C C . TRP A 1 126 ? 15.362 0.846 -26.575 1.00 55.91 126 TRP A C 1
ATOM 1048 O O . TRP A 1 126 ? 15.517 -0.193 -25.943 1.00 55.91 126 TRP A O 1
ATOM 1058 N N . ARG A 1 127 ? 14.818 0.844 -27.800 1.00 59.62 127 ARG A N 1
ATOM 1059 C CA . ARG A 1 127 ? 14.300 -0.376 -28.448 1.00 59.62 127 ARG A CA 1
ATOM 1060 C C . ARG A 1 127 ? 15.364 -1.447 -28.697 1.00 59.62 127 ARG A C 1
ATOM 1062 O O . ARG A 1 127 ? 15.075 -2.633 -28.549 1.00 59.62 127 ARG A O 1
ATOM 1069 N N . LYS A 1 128 ? 16.584 -1.055 -29.086 1.00 61.94 128 LYS A N 1
ATOM 1070 C CA . LYS A 1 128 ? 17.714 -1.993 -29.220 1.00 61.94 128 LYS A CA 1
ATOM 1071 C C . LYS A 1 128 ? 18.125 -2.556 -27.854 1.00 61.94 128 LYS A C 1
ATOM 1073 O O . LYS A 1 128 ? 18.421 -3.744 -27.757 1.00 61.94 128 LYS A O 1
ATOM 1078 N N . ALA A 1 129 ? 18.096 -1.735 -26.806 1.00 59.66 129 ALA A N 1
ATOM 1079 C CA . ALA A 1 129 ? 18.406 -2.158 -25.446 1.00 59.66 129 ALA A CA 1
ATOM 1080 C C . ALA A 1 129 ? 17.371 -3.129 -24.870 1.00 59.66 129 ALA A C 1
ATOM 1082 O O . ALA A 1 129 ? 17.761 -4.134 -24.286 1.00 59.66 129 ALA A O 1
ATOM 1083 N N . GLU A 1 130 ? 16.076 -2.889 -25.097 1.00 52.38 130 GLU A N 1
ATOM 1084 C CA . GLU A 1 130 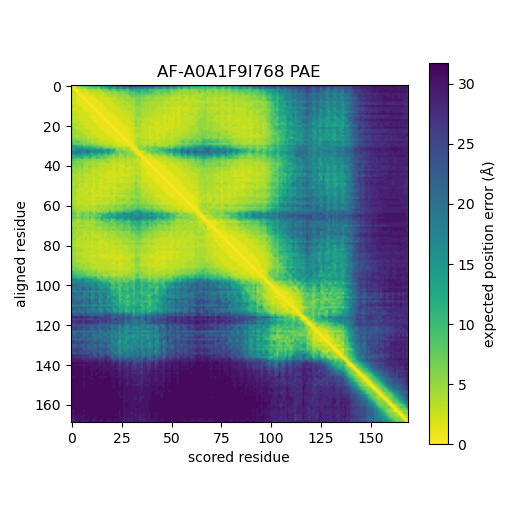? 15.007 -3.836 -24.753 1.00 52.38 130 GLU A CA 1
ATOM 1085 C C . GLU A 1 130 ? 15.222 -5.196 -25.436 1.00 52.38 130 GLU A C 1
ATOM 1087 O O . GLU A 1 130 ? 15.117 -6.230 -24.781 1.00 52.38 130 GLU A O 1
ATOM 1092 N N . ALA A 1 131 ? 15.598 -5.209 -26.722 1.00 64.12 131 ALA A N 1
ATOM 1093 C CA . ALA A 1 131 ? 15.866 -6.445 -27.462 1.00 64.12 131 ALA A CA 1
ATOM 1094 C C . ALA A 1 131 ? 17.097 -7.214 -26.937 1.00 64.12 131 ALA A C 1
ATOM 1096 O O . ALA A 1 131 ? 17.057 -8.438 -26.827 1.00 64.12 131 ALA A O 1
ATOM 1097 N N . ILE A 1 132 ? 18.176 -6.510 -26.576 1.00 58.91 132 ILE A N 1
ATOM 1098 C CA . ILE A 1 132 ? 19.397 -7.124 -26.022 1.00 58.91 132 ILE A CA 1
ATOM 1099 C C . ILE A 1 132 ? 19.185 -7.587 -24.571 1.00 58.91 132 ILE A C 1
ATOM 1101 O O . ILE A 1 132 ? 19.697 -8.638 -24.183 1.00 58.91 132 ILE A O 1
ATOM 1105 N N . TRP A 1 133 ? 18.399 -6.855 -23.775 1.00 57.00 133 TRP A N 1
ATOM 1106 C CA . TRP A 1 133 ? 18.010 -7.280 -22.428 1.00 57.00 133 TRP A CA 1
ATOM 1107 C C . TRP A 1 133 ? 17.100 -8.518 -22.482 1.00 57.00 133 TRP A C 1
ATOM 1109 O O . TRP A 1 133 ? 17.349 -9.471 -21.746 1.00 57.00 133 TRP A O 1
ATOM 1119 N N . GLU A 1 134 ? 16.126 -8.575 -23.404 1.00 51.59 134 GLU A N 1
ATOM 1120 C CA . GLU A 1 134 ? 15.334 -9.790 -23.665 1.00 51.59 134 GLU A CA 1
ATOM 1121 C C . GLU A 1 134 ? 16.217 -10.980 -24.072 1.00 51.59 134 GLU A C 1
ATOM 1123 O O . GLU A 1 134 ? 16.020 -12.077 -23.556 1.00 51.59 134 GLU A O 1
ATOM 1128 N N . GLU A 1 135 ? 17.210 -10.793 -24.949 1.00 58.47 135 GLU A N 1
ATOM 1129 C CA . GLU A 1 135 ? 18.093 -11.884 -25.388 1.00 58.47 135 GLU A CA 1
ATOM 1130 C C . GLU A 1 135 ? 18.996 -12.407 -24.252 1.00 58.47 135 GLU A C 1
ATOM 1132 O O . GLU A 1 135 ? 19.167 -13.619 -24.108 1.00 58.47 135 GLU A O 1
ATOM 1137 N N . GLN A 1 136 ? 19.482 -11.523 -23.372 1.00 47.16 136 GLN A N 1
ATOM 1138 C CA . GLN A 1 136 ? 20.241 -11.889 -22.167 1.00 47.16 136 GLN A CA 1
ATOM 1139 C C . GLN A 1 136 ? 19.376 -12.536 -21.068 1.00 47.16 136 GLN A C 1
ATOM 1141 O O . GLN A 1 136 ? 19.836 -13.455 -20.391 1.00 47.16 136 GLN A O 1
ATOM 1146 N N . HIS A 1 137 ? 18.120 -12.110 -20.896 1.00 53.25 137 HIS A N 1
ATOM 1147 C CA . HIS A 1 137 ? 17.193 -12.694 -19.914 1.00 53.25 137 HIS A CA 1
ATOM 1148 C C . HIS A 1 137 ? 16.455 -13.952 -20.405 1.00 53.25 137 HIS A C 1
ATOM 1150 O O . HIS A 1 137 ? 15.659 -14.533 -19.658 1.00 53.25 137 HIS A O 1
ATOM 1156 N N . ARG A 1 138 ? 16.735 -14.427 -21.625 1.00 48.50 138 ARG A N 1
ATOM 1157 C CA . ARG A 1 138 ? 16.060 -15.576 -22.241 1.00 48.50 138 ARG A CA 1
ATOM 1158 C C . ARG A 1 138 ? 16.937 -16.823 -22.373 1.00 48.50 138 ARG A C 1
ATOM 1160 O O . ARG A 1 138 ? 16.960 -17.390 -23.452 1.00 48.50 138 ARG A O 1
ATOM 1167 N N . GLU A 1 139 ? 17.521 -17.343 -21.285 1.00 39.88 139 GLU A N 1
ATOM 1168 C CA . GLU A 1 139 ? 17.786 -18.791 -21.063 1.00 39.88 139 GLU A CA 1
ATOM 1169 C C . GLU A 1 139 ? 17.931 -19.087 -19.546 1.00 39.88 139 GLU A C 1
ATOM 1171 O O . GLU A 1 139 ? 18.556 -18.307 -18.843 1.00 39.88 139 GLU A O 1
ATOM 1176 N N . LYS A 1 140 ? 17.465 -20.181 -18.912 1.00 45.66 140 LYS A N 1
ATOM 1177 C CA . LYS A 1 140 ? 16.623 -21.362 -19.243 1.00 45.66 140 LYS A CA 1
ATOM 1178 C C . LYS A 1 140 ? 16.311 -22.117 -17.922 1.00 45.66 140 LYS A C 1
ATOM 1180 O O . LYS A 1 140 ? 17.183 -22.148 -17.053 1.00 45.66 140 LYS A O 1
ATOM 1185 N N . PRO A 1 141 ? 15.199 -22.870 -17.774 1.00 42.19 141 PRO A N 1
ATOM 1186 C CA . PRO A 1 141 ? 15.131 -23.934 -16.769 1.00 42.19 141 PRO A CA 1
ATOM 1187 C C . PRO A 1 141 ? 15.953 -25.153 -17.234 1.00 42.19 141 PRO A C 1
ATOM 1189 O O . PRO A 1 141 ? 15.709 -25.728 -18.296 1.00 42.19 141 PRO A O 1
ATOM 1192 N N . ARG A 1 142 ? 16.949 -25.565 -16.442 1.00 35.25 142 ARG A N 1
ATOM 1193 C CA . ARG A 1 142 ? 17.836 -26.701 -16.749 1.00 35.25 142 ARG A CA 1
ATOM 1194 C C . ARG A 1 142 ? 17.305 -28.001 -16.135 1.00 35.25 142 ARG A C 1
ATOM 1196 O O . ARG A 1 142 ? 17.456 -28.176 -14.934 1.00 35.25 142 ARG A O 1
ATOM 1203 N N . ALA A 1 143 ? 16.812 -28.924 -16.973 1.00 38.56 143 ALA A N 1
ATOM 1204 C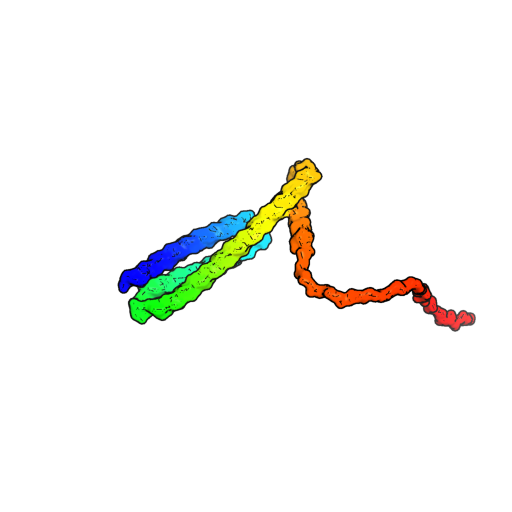 CA . ALA A 1 143 ? 17.225 -30.345 -17.030 1.00 38.56 143 ALA A CA 1
ATOM 1205 C C . ALA A 1 143 ? 16.146 -31.288 -17.609 1.00 38.56 143 ALA A C 1
ATOM 1207 O O . ALA A 1 143 ? 15.205 -31.650 -16.919 1.00 38.56 143 ALA A O 1
ATOM 1208 N N . THR A 1 144 ? 16.384 -31.824 -18.809 1.00 29.39 144 THR A N 1
ATOM 1209 C CA . THR A 1 144 ? 16.340 -33.280 -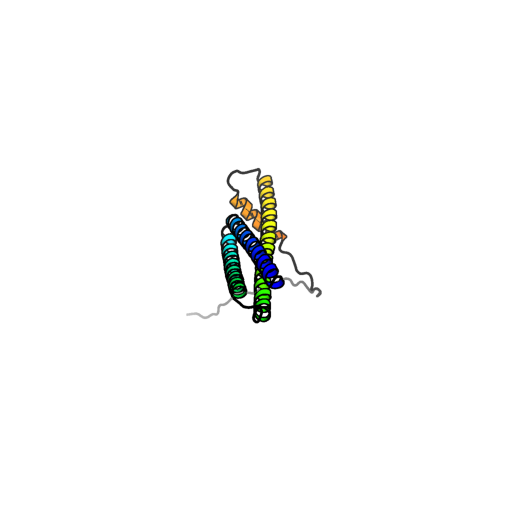19.068 1.00 29.39 144 THR A CA 1
ATOM 1210 C C . THR A 1 144 ? 17.279 -33.611 -20.233 1.00 29.39 144 THR A C 1
ATOM 1212 O O . THR A 1 144 ? 17.292 -32.939 -21.261 1.00 29.39 144 THR A O 1
ATOM 1215 N N . ARG A 1 145 ? 18.122 -34.628 -20.039 1.00 35.78 145 ARG A N 1
ATOM 1216 C CA . ARG A 1 145 ? 18.962 -35.325 -21.032 1.00 35.78 145 ARG A CA 1
ATOM 1217 C C . ARG A 1 145 ? 19.433 -36.593 -20.295 1.00 35.78 145 ARG A C 1
ATOM 1219 O O . ARG A 1 145 ? 19.881 -36.429 -19.160 1.00 35.78 145 ARG A O 1
ATOM 1226 N N . PRO A 1 146 ? 19.325 -37.813 -20.858 1.00 44.69 146 PRO A N 1
ATOM 1227 C CA . PRO A 1 146 ? 19.790 -38.098 -22.214 1.00 44.69 146 PRO A CA 1
ATOM 1228 C C . PRO A 1 146 ? 18.906 -38.999 -23.085 1.00 44.69 146 PRO A C 1
ATOM 1230 O O . PRO A 1 146 ? 18.272 -39.917 -22.594 1.00 44.69 146 PRO A O 1
ATOM 1233 N N . GLU A 1 147 ? 19.060 -38.839 -24.400 1.00 30.83 147 GLU A N 1
ATOM 1234 C CA . GLU A 1 147 ? 19.174 -39.968 -25.333 1.00 30.83 147 GLU A CA 1
ATOM 1235 C C . GLU A 1 147 ? 20.275 -39.669 -26.369 1.00 30.83 147 GLU A C 1
ATOM 1237 O O . GLU A 1 147 ? 20.718 -38.522 -26.519 1.00 30.83 147 GLU A O 1
ATOM 1242 N N . LYS A 1 148 ? 20.812 -40.727 -26.986 1.00 29.09 148 LYS A N 1
ATOM 1243 C CA . LYS A 1 148 ? 22.035 -40.730 -27.816 1.00 29.09 148 LYS A CA 1
ATOM 1244 C C . LYS A 1 148 ? 21.705 -41.057 -29.298 1.00 29.09 148 LYS A C 1
ATOM 1246 O O . LYS A 1 148 ? 20.554 -41.335 -29.611 1.00 29.09 148 LYS A O 1
ATOM 1251 N N . PRO A 1 149 ? 22.660 -40.928 -30.243 1.00 45.12 149 PRO A N 1
ATOM 1252 C CA . PRO A 1 149 ? 22.356 -40.665 -31.658 1.00 45.12 149 PRO A CA 1
ATOM 1253 C C . PRO A 1 149 ? 22.286 -41.920 -32.541 1.00 45.12 149 PRO A C 1
ATOM 1255 O O . PRO A 1 149 ? 22.904 -42.923 -32.210 1.00 45.12 149 PRO A O 1
ATOM 1258 N N . THR A 1 150 ? 21.676 -41.809 -33.730 1.00 26.16 150 THR A N 1
ATOM 1259 C CA . THR A 1 150 ? 21.9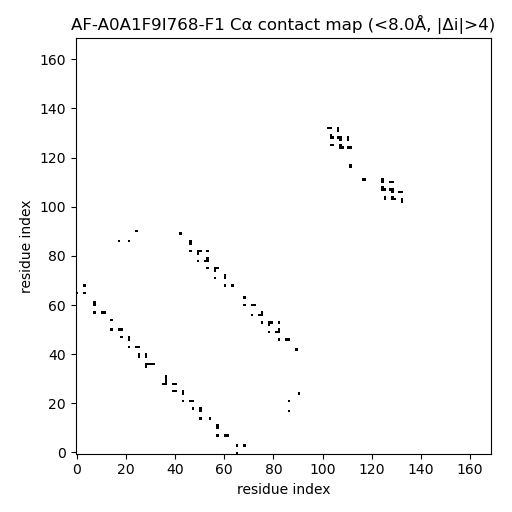10 -42.634 -34.950 1.00 26.16 150 THR A CA 1
ATOM 1260 C C . THR A 1 150 ? 21.332 -41.888 -36.199 1.00 26.16 150 THR A C 1
ATOM 1262 O O . THR A 1 150 ? 20.838 -40.774 -36.025 1.00 26.16 150 THR A O 1
ATOM 1265 N N . PRO A 1 151 ? 21.573 -42.289 -37.475 1.00 34.78 151 PRO A N 1
ATOM 1266 C CA . PRO A 1 151 ? 22.733 -41.775 -38.209 1.00 34.78 151 PRO A CA 1
ATOM 1267 C C . PRO A 1 151 ? 22.416 -41.222 -39.628 1.00 34.78 151 PRO A C 1
ATOM 1269 O O . PRO A 1 151 ? 21.276 -41.143 -40.074 1.00 34.78 151 PRO A O 1
ATOM 1272 N N . LYS A 1 152 ? 23.473 -40.844 -40.363 1.00 37.09 152 LYS A N 1
ATOM 1273 C CA . LYS A 1 152 ? 23.454 -40.355 -41.759 1.00 37.09 152 LYS A CA 1
ATOM 1274 C C . LYS A 1 152 ? 22.677 -41.264 -42.734 1.00 37.09 152 LYS A C 1
ATOM 1276 O O . LYS A 1 152 ? 22.955 -42.458 -42.790 1.00 37.09 152 LYS A O 1
ATOM 1281 N N . ALA A 1 153 ? 21.932 -40.668 -43.672 1.00 32.41 153 ALA A N 1
ATOM 1282 C CA . ALA A 1 153 ? 21.712 -41.240 -45.009 1.00 32.41 153 ALA A CA 1
ATOM 1283 C C . ALA A 1 153 ? 21.545 -40.139 -46.077 1.00 32.41 153 ALA A C 1
ATOM 1285 O O . ALA A 1 153 ? 21.003 -39.069 -45.813 1.00 32.41 153 ALA A O 1
ATOM 1286 N N . LYS A 1 154 ? 22.060 -40.387 -47.289 1.00 31.36 154 LYS A N 1
ATOM 1287 C CA . LYS A 1 154 ? 22.336 -39.370 -48.319 1.00 31.36 154 LYS A CA 1
ATOM 1288 C C . LYS A 1 154 ? 21.566 -39.666 -49.615 1.00 31.36 154 LYS A C 1
ATOM 1290 O O . LYS A 1 154 ? 22.071 -40.415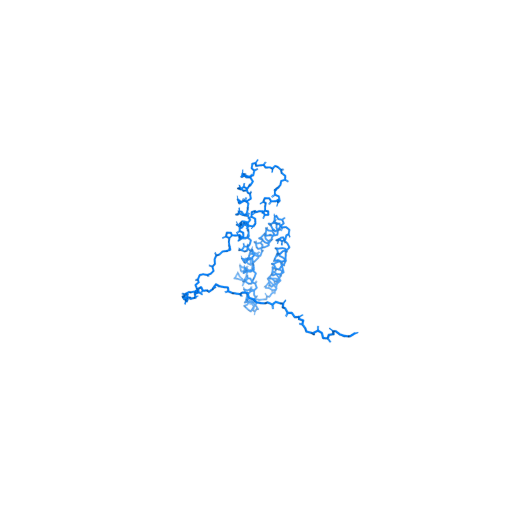 -50.438 1.00 31.36 154 LYS A O 1
ATOM 1295 N N . GLY A 1 155 ? 20.403 -39.027 -49.784 1.00 32.81 155 GLY A N 1
ATOM 1296 C CA . GLY A 1 155 ? 19.668 -38.788 -51.044 1.00 32.81 155 GLY A CA 1
ATOM 1297 C C . GLY A 1 155 ? 19.192 -39.981 -51.900 1.00 32.81 155 GLY A C 1
ATOM 1298 O O . GLY A 1 155 ? 19.904 -40.958 -52.086 1.00 32.81 155 GLY A O 1
ATOM 1299 N N . LYS A 1 156 ? 18.047 -39.817 -52.589 1.00 31.47 156 LYS A N 1
ATOM 1300 C CA . LYS A 1 156 ? 17.956 -40.057 -54.049 1.00 31.47 156 LYS A CA 1
ATOM 1301 C C . LYS A 1 156 ? 16.707 -39.427 -54.680 1.00 31.47 156 LYS A C 1
ATOM 1303 O O . LYS A 1 156 ? 15.681 -39.254 -54.038 1.00 31.47 156 LYS A O 1
ATOM 1308 N N . ARG A 1 157 ? 16.835 -39.089 -55.966 1.00 32.88 157 ARG A N 1
ATOM 1309 C CA . ARG A 1 157 ? 15.810 -38.498 -56.848 1.00 32.88 157 ARG A CA 1
ATOM 1310 C C . ARG A 1 157 ? 14.694 -39.501 -57.165 1.00 32.88 157 ARG A C 1
ATOM 1312 O O . ARG A 1 157 ? 15.013 -40.672 -57.363 1.00 32.88 157 ARG A O 1
ATOM 1319 N N . ARG A 1 158 ? 13.467 -39.005 -57.383 1.00 30.59 158 ARG A N 1
ATOM 1320 C CA . ARG A 1 158 ? 12.429 -39.505 -58.324 1.00 30.59 158 ARG A CA 1
ATOM 1321 C C . ARG A 1 158 ? 11.142 -38.685 -58.124 1.00 30.59 158 ARG A C 1
ATOM 1323 O O . ARG A 1 158 ? 10.794 -38.433 -56.986 1.00 30.59 158 ARG A O 1
ATOM 1330 N N . SER A 1 159 ? 10.332 -38.272 -59.092 1.00 35.31 159 SER A N 1
ATOM 1331 C CA . SER A 1 159 ? 10.386 -38.146 -60.557 1.00 35.31 159 SER A CA 1
ATOM 1332 C C . SER A 1 159 ? 8.940 -37.825 -60.972 1.00 35.31 159 SER A C 1
ATOM 1334 O O . SER A 1 159 ? 8.118 -38.737 -61.070 1.00 35.31 159 SER A O 1
ATOM 1336 N N . SER A 1 160 ? 8.600 -36.553 -61.172 1.00 34.53 160 SER A N 1
ATOM 1337 C CA . SER A 1 160 ? 7.276 -36.123 -61.643 1.00 34.53 160 SER A CA 1
ATOM 1338 C C . SER A 1 160 ? 7.168 -36.298 -63.163 1.00 34.53 160 SER A C 1
ATOM 1340 O O . SER A 1 160 ? 7.418 -35.380 -63.936 1.00 34.53 160 SER A O 1
ATOM 1342 N N . GLY A 1 161 ? 6.820 -37.512 -63.600 1.00 34.56 161 GLY A N 1
ATOM 1343 C CA . GLY A 1 161 ? 6.621 -37.856 -65.011 1.00 34.56 161 GLY A CA 1
ATOM 1344 C C . GLY A 1 161 ? 5.259 -38.502 -65.243 1.00 34.56 161 GLY A C 1
ATOM 1345 O O . GLY A 1 161 ? 5.165 -39.724 -65.296 1.00 34.56 161 GLY A O 1
ATOM 1346 N N . ALA A 1 162 ? 4.208 -37.691 -65.376 1.00 36.91 162 ALA A N 1
ATOM 1347 C CA . ALA A 1 162 ? 2.839 -38.163 -65.579 1.00 36.91 162 ALA A CA 1
ATOM 1348 C C . ALA A 1 162 ? 2.330 -37.840 -66.997 1.00 36.91 162 ALA A C 1
ATOM 1350 O O . ALA A 1 162 ? 1.859 -36.733 -67.249 1.00 36.91 162 ALA A O 1
ATOM 1351 N N . ARG A 1 163 ? 2.390 -38.815 -67.922 1.00 37.44 163 ARG A N 1
ATOM 1352 C CA . ARG A 1 163 ? 1.588 -38.803 -69.165 1.00 37.44 163 ARG A CA 1
ATOM 1353 C C . ARG A 1 163 ? 1.391 -40.198 -69.794 1.00 37.44 163 ARG A C 1
ATOM 1355 O O . ARG A 1 163 ? 2.376 -40.860 -70.116 1.00 37.44 163 ARG A O 1
ATOM 1362 N N . PRO A 1 164 ? 0.126 -40.604 -70.031 1.00 43.72 164 PRO A N 1
ATOM 1363 C CA . PRO A 1 164 ? -0.277 -41.607 -71.040 1.00 43.72 164 PRO A CA 1
ATOM 1364 C C . PRO A 1 164 ? -1.553 -41.205 -71.841 1.00 43.72 164 PRO A C 1
ATOM 1366 O O . PRO A 1 164 ? -2.426 -40.539 -71.303 1.00 43.72 164 PRO A O 1
ATOM 1369 N N . LYS A 1 165 ? -1.827 -41.609 -73.094 1.00 35.66 165 LYS A N 1
ATOM 1370 C CA . LYS A 1 165 ? -0.963 -41.980 -74.238 1.00 35.66 165 LYS A CA 1
ATOM 1371 C C . LYS A 1 165 ? -1.246 -41.045 -75.445 1.00 35.66 165 LYS A C 1
ATOM 1373 O O . LYS A 1 165 ? -0.505 -40.081 -75.574 1.00 35.66 165 LYS A O 1
ATOM 1378 N N . ARG A 1 166 ? -2.274 -41.160 -76.315 1.00 31.88 166 ARG A N 1
ATOM 1379 C CA . ARG A 1 166 ? -3.284 -42.216 -76.626 1.00 31.88 166 ARG A CA 1
ATOM 1380 C C . ARG A 1 166 ? -3.922 -42.008 -78.040 1.00 31.88 166 ARG A C 1
ATOM 1382 O O . ARG A 1 166 ? -5.076 -42.373 -78.254 1.00 31.88 166 ARG A O 1
ATOM 1389 N N . SER A 1 167 ? -3.204 -41.404 -78.991 1.00 34.62 167 SER A N 1
ATOM 1390 C CA . SER A 1 167 ? -3.741 -40.875 -80.270 1.00 34.62 167 SER A CA 1
ATOM 1391 C C . SER A 1 167 ? -2.635 -40.832 -81.338 1.00 34.62 167 SER A C 1
ATOM 1393 O O . SER A 1 167 ? -1.481 -40.694 -80.935 1.00 34.62 167 SER A O 1
ATOM 1395 N N . ARG A 1 168 ? -2.815 -40.904 -82.671 1.00 39.53 168 ARG A N 1
ATOM 1396 C CA . ARG A 1 168 ? -3.917 -41.239 -83.621 1.00 39.53 168 ARG A CA 1
ATOM 1397 C C . ARG A 1 168 ? -5.326 -40.588 -83.498 1.00 39.53 168 ARG A C 1
ATOM 1399 O O . ARG A 1 168 ? -5.803 -40.383 -82.389 1.00 39.53 168 ARG A O 1
ATOM 1406 N N . SER A 1 169 ? -6.040 -40.324 -84.607 1.00 52.41 169 SER A N 1
ATOM 1407 C CA . SER A 1 169 ? -5.723 -40.676 -86.010 1.00 52.41 169 SER A CA 1
ATOM 1408 C C . SER A 1 169 ? -5.984 -39.579 -87.031 1.00 52.41 169 SER A C 1
ATOM 1410 O O . SER A 1 169 ? -6.791 -38.685 -86.721 1.00 52.41 169 SER A O 1
#

Nearest PDB structures (foldseek):
  8tdu-assembly1_B  TM=4.521E-01  e=5.991E+00  Homo sapiens